Protein AF-A0A814LUP6-F1 (afdb_monomer_lite)

Structure (mmCIF, N/CA/C/O backbone):
data_AF-A0A814LUP6-F1
#
_entry.id   AF-A0A814LUP6-F1
#
loop_
_atom_site.group_PDB
_atom_site.id
_atom_site.type_symbol
_atom_site.label_atom_id
_atom_site.label_alt_id
_atom_site.label_comp_id
_atom_site.label_asym_id
_atom_site.label_entity_id
_atom_site.label_seq_id
_atom_site.pdbx_PDB_ins_code
_atom_site.Cartn_x
_atom_site.Cartn_y
_atom_site.Cartn_z
_atom_site.occupancy
_atom_site.B_iso_or_equiv
_atom_site.auth_seq_id
_atom_site.auth_comp_id
_atom_site.auth_asym_id
_atom_site.auth_atom_id
_atom_site.pdbx_PDB_model_num
ATOM 1 N N . MET A 1 1 ? 4.266 42.963 -24.978 1.00 55.50 1 MET A N 1
ATOM 2 C CA . MET A 1 1 ? 3.988 41.582 -25.437 1.00 55.50 1 MET A CA 1
ATOM 3 C C . MET A 1 1 ? 5.119 40.602 -25.063 1.00 55.50 1 MET A C 1
ATOM 5 O O . MET A 1 1 ? 5.554 39.832 -25.903 1.00 55.50 1 MET A O 1
ATOM 9 N N . HIS A 1 2 ? 5.585 40.581 -23.802 1.00 50.34 2 HIS A N 1
ATOM 10 C CA . HIS A 1 2 ? 6.652 39.658 -23.345 1.00 50.34 2 HIS A CA 1
ATOM 11 C C . HIS A 1 2 ? 6.205 38.683 -22.241 1.00 50.34 2 HIS A C 1
ATOM 13 O O . HIS A 1 2 ? 6.864 37.678 -22.000 1.00 50.34 2 HIS A O 1
ATOM 19 N N . LEU A 1 3 ? 5.046 38.925 -21.616 1.00 54.53 3 LEU A N 1
ATOM 20 C CA . LEU A 1 3 ? 4.505 38.071 -20.550 1.00 54.53 3 LEU A CA 1
ATOM 21 C C . LEU A 1 3 ? 3.984 36.720 -21.072 1.00 54.53 3 LEU A C 1
ATOM 23 O O . LEU A 1 3 ? 4.115 35.706 -20.395 1.00 54.53 3 LEU A O 1
ATOM 27 N N . PHE A 1 4 ? 3.469 36.680 -22.305 1.00 56.53 4 PHE A N 1
ATOM 28 C CA . PHE A 1 4 ? 2.939 35.452 -22.913 1.00 56.53 4 PHE A CA 1
ATOM 29 C C . PHE A 1 4 ? 4.041 34.417 -23.208 1.00 56.53 4 PHE A C 1
ATOM 31 O O . PHE A 1 4 ? 3.820 33.214 -23.097 1.00 56.53 4 PHE A O 1
ATOM 38 N N . SER A 1 5 ? 5.254 3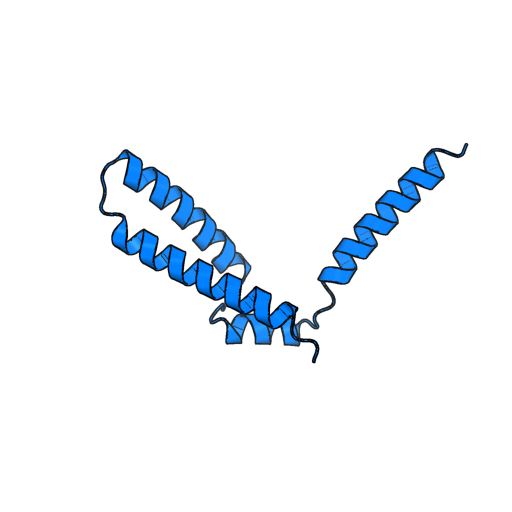4.887 -23.522 1.00 59.38 5 SER A N 1
ATOM 39 C CA . SER A 1 5 ? 6.399 34.025 -23.838 1.00 59.38 5 SER A CA 1
ATOM 40 C C . SER A 1 5 ? 6.969 33.328 -22.602 1.00 59.38 5 SER A C 1
ATOM 42 O O . SER A 1 5 ? 7.406 32.185 -22.700 1.00 59.38 5 SER A O 1
ATOM 44 N N . LEU A 1 6 ? 6.952 33.991 -21.441 1.00 60.66 6 LEU A N 1
ATOM 45 C CA . LEU A 1 6 ? 7.404 33.400 -20.177 1.00 60.66 6 LEU A CA 1
ATOM 46 C C . LEU A 1 6 ? 6.428 32.324 -19.689 1.00 60.66 6 LEU A C 1
ATOM 48 O O . LEU A 1 6 ? 6.860 31.260 -19.257 1.00 60.66 6 LEU A O 1
ATOM 52 N N . TYR A 1 7 ? 5.121 32.556 -19.831 1.00 68.38 7 TYR A N 1
ATOM 53 C CA . TYR A 1 7 ? 4.102 31.580 -19.440 1.00 68.38 7 TYR A CA 1
ATOM 54 C C . TYR A 1 7 ? 4.154 30.309 -20.303 1.00 68.38 7 TYR A C 1
ATOM 56 O O . TYR A 1 7 ? 4.100 29.195 -19.783 1.00 68.38 7 TYR A O 1
ATOM 64 N N . LEU A 1 8 ? 4.354 30.468 -21.617 1.00 66.06 8 LEU A N 1
ATOM 65 C CA . LEU A 1 8 ? 4.534 29.342 -22.534 1.00 66.06 8 LEU A CA 1
ATOM 66 C C . LEU A 1 8 ? 5.799 28.535 -22.202 1.00 66.06 8 LEU A C 1
ATOM 68 O O . LEU A 1 8 ? 5.775 27.307 -22.249 1.00 66.06 8 LEU A O 1
ATOM 72 N N . PHE A 1 9 ? 6.886 29.211 -21.819 1.00 68.25 9 PHE A N 1
ATOM 73 C CA . PHE A 1 9 ? 8.130 28.549 -21.430 1.00 68.25 9 PHE A CA 1
ATOM 74 C C . PHE A 1 9 ? 7.972 27.750 -20.131 1.00 68.25 9 PHE A C 1
ATOM 76 O O . PHE A 1 9 ? 8.428 26.614 -20.065 1.00 68.25 9 PHE A O 1
ATOM 83 N N . VAL A 1 10 ? 7.264 28.286 -19.129 1.00 69.56 10 VAL A N 1
ATOM 84 C CA . VAL A 1 10 ? 6.974 27.571 -17.871 1.00 69.56 10 VAL A CA 1
ATOM 85 C C . VAL A 1 10 ? 6.101 26.339 -18.118 1.00 69.56 10 VAL A C 1
ATOM 87 O O . VAL A 1 10 ? 6.401 25.269 -17.591 1.00 69.56 10 VAL A O 1
ATOM 90 N N . LEU A 1 11 ? 5.073 26.444 -18.967 1.00 63.28 11 LEU A N 1
ATOM 91 C CA . LEU A 1 11 ? 4.238 25.298 -19.341 1.00 63.28 11 LEU A CA 1
ATOM 92 C C . LEU A 1 11 ? 5.029 24.227 -20.100 1.00 63.28 11 LEU A C 1
ATOM 94 O O . LEU A 1 11 ? 4.883 23.043 -19.807 1.00 63.28 11 LEU A O 1
ATOM 98 N N . LEU A 1 12 ? 5.896 24.623 -21.036 1.00 61.06 12 LEU A N 1
ATOM 99 C CA . LEU A 1 12 ? 6.772 23.696 -21.759 1.00 61.06 12 LEU A CA 1
ATOM 100 C C . LEU A 1 12 ? 7.791 23.028 -20.832 1.00 61.06 12 LEU A C 1
ATOM 102 O O . LEU A 1 12 ? 8.071 21.842 -20.995 1.00 61.06 12 LEU A O 1
ATOM 106 N N . PHE A 1 13 ? 8.323 23.757 -19.851 1.00 60.25 13 PHE A N 1
ATOM 107 C CA . PHE A 1 13 ? 9.273 23.219 -18.881 1.00 60.25 13 PHE A CA 1
ATOM 108 C C . PHE A 1 13 ? 8.601 22.223 -17.927 1.00 60.25 13 PHE A C 1
ATOM 110 O O . PHE A 1 13 ? 9.137 21.140 -17.711 1.00 60.25 13 PHE A O 1
ATOM 117 N N . LEU A 1 14 ? 7.389 22.526 -17.444 1.00 57.22 14 LEU A N 1
ATOM 118 C CA . LEU A 1 14 ? 6.573 21.601 -16.648 1.00 57.22 14 LEU A CA 1
ATOM 119 C C . LEU A 1 14 ? 6.218 20.335 -17.439 1.00 57.22 14 LEU A C 1
ATOM 121 O O . LEU A 1 14 ? 6.405 19.230 -16.937 1.00 57.22 14 LEU A O 1
ATOM 125 N N . ASN A 1 15 ? 5.794 20.472 -18.701 1.00 54.41 15 ASN A N 1
ATOM 126 C CA . ASN A 1 15 ? 5.495 19.318 -19.557 1.00 54.41 15 ASN A CA 1
ATOM 127 C C . ASN A 1 15 ? 6.743 18.473 -19.858 1.00 54.41 15 ASN A C 1
ATOM 129 O O . ASN A 1 15 ? 6.662 17.249 -19.947 1.00 54.41 15 ASN A O 1
ATOM 133 N N . ASN A 1 16 ? 7.912 19.105 -19.996 1.00 53.31 16 ASN A N 1
ATOM 134 C CA . ASN A 1 16 ? 9.171 18.389 -20.184 1.00 53.31 16 ASN A CA 1
ATOM 135 C C . ASN A 1 16 ? 9.638 17.665 -18.920 1.00 53.31 16 ASN A C 1
ATOM 137 O O . ASN A 1 16 ? 10.172 16.567 -19.046 1.00 53.31 16 ASN A O 1
ATOM 141 N N . GLN A 1 17 ? 9.429 18.223 -17.724 1.00 52.94 17 GLN A N 1
ATOM 142 C CA . GLN A 1 17 ? 9.763 17.526 -16.478 1.00 52.94 17 GLN A CA 1
ATOM 143 C C . GLN A 1 17 ? 8.830 16.336 -16.219 1.00 52.94 17 GLN A C 1
ATOM 145 O O . GLN A 1 17 ? 9.317 15.246 -15.926 1.00 52.94 17 GLN A O 1
ATOM 150 N N . ILE A 1 18 ? 7.524 16.486 -16.473 1.00 51.78 18 ILE A N 1
ATOM 151 C CA . ILE A 1 18 ? 6.546 15.382 -16.397 1.00 51.78 18 ILE A CA 1
ATOM 152 C C . ILE A 1 18 ? 6.890 14.264 -17.401 1.00 51.78 18 ILE A C 1
ATOM 154 O O . ILE A 1 18 ? 6.800 13.077 -17.085 1.00 51.78 18 ILE A O 1
ATOM 158 N N . ASN A 1 19 ? 7.344 14.618 -18.608 1.00 49.56 19 ASN A N 1
ATOM 159 C CA . ASN A 1 19 ? 7.780 13.638 -19.608 1.00 49.56 19 ASN A CA 1
ATOM 160 C C . ASN A 1 19 ? 9.171 13.048 -19.338 1.00 49.56 19 ASN A C 1
ATOM 162 O O . ASN A 1 19 ? 9.473 11.975 -19.859 1.00 49.56 19 ASN A O 1
ATOM 166 N N . ALA A 1 20 ? 10.035 13.720 -18.574 1.00 49.50 20 ALA A N 1
ATOM 167 C CA . ALA A 1 20 ? 11.361 13.213 -18.223 1.00 49.50 20 ALA A CA 1
ATOM 168 C C . ALA A 1 20 ? 11.284 12.112 -17.154 1.00 49.50 20 ALA A C 1
ATOM 170 O O . ALA A 1 20 ? 11.991 11.113 -17.270 1.00 49.50 20 ALA A O 1
ATOM 171 N N . GLU A 1 21 ? 10.375 12.233 -16.182 1.00 51.28 21 GLU A N 1
ATOM 172 C CA . GLU A 1 21 ? 10.154 11.204 -15.153 1.00 51.28 21 GLU A CA 1
ATOM 173 C C . GLU A 1 21 ? 9.480 9.927 -15.696 1.00 51.28 21 GLU A C 1
ATOM 175 O O . GLU A 1 21 ? 9.604 8.857 -15.100 1.00 51.28 21 GLU A O 1
ATOM 180 N N . ASN A 1 22 ? 8.828 10.005 -16.862 1.00 51.56 22 ASN A N 1
ATOM 181 C CA . ASN A 1 22 ? 8.113 8.890 -17.495 1.00 51.56 22 ASN A CA 1
ATOM 182 C C . ASN A 1 22 ? 8.925 8.099 -18.541 1.00 51.56 22 ASN A C 1
ATOM 184 O O . ASN A 1 22 ? 8.379 7.196 -19.172 1.00 51.56 22 ASN A O 1
ATOM 188 N N . ARG A 1 23 ? 10.226 8.365 -18.732 1.00 52.81 23 ARG A N 1
ATOM 189 C CA . ARG A 1 23 ? 11.049 7.695 -19.770 1.00 52.81 23 ARG A CA 1
ATOM 190 C C . ARG A 1 23 ? 11.584 6.312 -19.386 1.00 52.81 23 ARG A C 1
ATOM 192 O O . ARG A 1 23 ? 12.598 5.874 -19.923 1.00 52.81 23 ARG A O 1
ATOM 199 N N . LEU A 1 24 ? 10.931 5.605 -18.473 1.00 60.41 24 LEU A N 1
ATOM 200 C CA . LEU A 1 24 ? 11.184 4.173 -18.337 1.00 60.41 24 LEU A CA 1
ATOM 201 C C . LEU A 1 24 ? 10.400 3.462 -19.435 1.00 60.41 24 LEU A C 1
ATOM 203 O O . LEU A 1 24 ? 9.207 3.715 -19.593 1.00 60.41 24 LEU A O 1
ATOM 207 N N . SER A 1 25 ? 11.058 2.590 -20.204 1.00 73.62 25 SER A N 1
ATOM 208 C CA . SER A 1 25 ? 10.350 1.808 -21.219 1.00 73.62 25 SER A CA 1
ATOM 209 C C . SER A 1 25 ? 9.186 1.049 -20.557 1.00 73.62 25 SER A C 1
ATOM 211 O O . SER A 1 25 ? 9.337 0.595 -19.418 1.00 73.62 25 SER A O 1
ATOM 213 N N . PRO A 1 26 ? 8.032 0.878 -21.226 1.00 76.25 26 PRO A N 1
ATOM 214 C CA . PRO A 1 26 ? 6.898 0.148 -20.651 1.00 76.25 26 PRO A CA 1
ATOM 215 C C . PRO A 1 26 ? 7.291 -1.240 -20.115 1.00 76.25 26 PRO A C 1
ATOM 217 O O . PRO A 1 26 ? 6.829 -1.662 -19.057 1.00 76.25 26 PRO A O 1
ATOM 220 N N . ASN A 1 27 ? 8.243 -1.898 -20.784 1.00 77.31 27 ASN A N 1
ATOM 221 C CA . ASN A 1 27 ? 8.821 -3.173 -20.357 1.00 77.31 27 ASN A CA 1
ATOM 222 C C . ASN A 1 27 ? 9.603 -3.061 -19.041 1.00 77.31 27 ASN A C 1
ATOM 224 O O . ASN A 1 27 ? 9.493 -3.933 -18.183 1.00 77.31 27 ASN A O 1
ATOM 228 N N . TYR A 1 28 ? 10.381 -1.990 -18.858 1.00 79.00 28 TYR A N 1
ATOM 229 C CA . TYR A 1 28 ? 11.084 -1.738 -17.603 1.00 79.00 28 TYR A CA 1
ATOM 230 C C . TYR A 1 28 ? 10.101 -1.436 -16.470 1.00 79.00 28 TYR A C 1
ATOM 232 O O . TYR A 1 28 ? 10.271 -1.946 -15.367 1.00 79.00 28 TYR A O 1
ATOM 240 N N . GLN A 1 29 ? 9.055 -0.647 -16.732 1.00 78.12 29 GLN A N 1
ATOM 241 C CA . GLN A 1 29 ? 8.018 -0.371 -15.734 1.00 78.12 29 GLN A CA 1
ATOM 242 C C . GLN A 1 29 ? 7.333 -1.667 -15.290 1.00 78.12 29 GLN A C 1
ATOM 244 O O . GLN A 1 29 ? 7.219 -1.924 -14.094 1.00 78.12 29 GLN A O 1
ATOM 249 N N . GLN A 1 30 ? 6.955 -2.526 -16.239 1.00 84.50 30 GLN A N 1
ATOM 250 C CA . GLN A 1 30 ? 6.347 -3.821 -15.942 1.00 84.50 30 GLN A CA 1
ATOM 251 C C . GLN A 1 30 ? 7.298 -4.745 -15.165 1.00 84.50 30 GLN A C 1
ATOM 253 O O . GLN A 1 30 ? 6.880 -5.403 -14.211 1.00 84.50 30 GLN A O 1
ATOM 258 N N . LEU A 1 31 ? 8.586 -4.759 -15.521 1.00 85.50 31 LEU A N 1
ATOM 259 C CA . LEU A 1 31 ? 9.607 -5.511 -14.793 1.00 85.50 31 LEU A CA 1
ATOM 260 C C . LEU A 1 31 ? 9.785 -4.985 -13.363 1.00 85.50 31 LEU A C 1
ATOM 262 O O . LEU A 1 31 ? 9.856 -5.783 -12.432 1.00 85.50 31 LEU A O 1
ATOM 266 N N . ALA A 1 32 ? 9.834 -3.666 -13.177 1.00 86.88 32 ALA A N 1
ATOM 267 C CA . ALA A 1 32 ? 9.988 -3.045 -11.867 1.00 86.88 32 ALA A CA 1
ATOM 268 C C . ALA A 1 32 ? 8.788 -3.332 -10.957 1.00 86.88 32 ALA A C 1
ATOM 270 O O . ALA A 1 32 ? 8.970 -3.720 -9.804 1.00 86.88 32 ALA A O 1
ATOM 271 N N . LEU A 1 33 ? 7.568 -3.231 -11.494 1.00 89.94 33 LEU A N 1
ATOM 272 C CA . LEU A 1 33 ? 6.345 -3.606 -10.786 1.00 89.94 33 LEU A CA 1
ATOM 273 C C . LEU A 1 33 ? 6.380 -5.084 -10.374 1.00 89.94 33 LEU A C 1
ATOM 275 O O . LEU A 1 33 ? 6.210 -5.393 -9.196 1.00 89.94 33 LEU A O 1
ATOM 279 N N . SER A 1 34 ? 6.713 -5.987 -11.301 1.00 90.81 34 SER A N 1
ATOM 280 C CA . SER A 1 34 ? 6.836 -7.422 -11.016 1.00 90.81 34 SER A CA 1
ATOM 281 C C . SER A 1 34 ? 7.902 -7.725 -9.953 1.00 90.81 34 SER A C 1
ATOM 283 O O . SER A 1 34 ? 7.647 -8.498 -9.029 1.00 90.81 34 SER A O 1
ATOM 285 N N . LYS A 1 35 ? 9.071 -7.073 -10.015 1.00 92.00 35 LYS A N 1
ATOM 286 C CA . LYS A 1 35 ? 10.149 -7.216 -9.019 1.00 92.00 35 LYS A CA 1
ATOM 287 C C . LYS A 1 35 ? 9.745 -6.739 -7.627 1.00 92.00 35 LYS A C 1
ATOM 289 O O . LYS A 1 35 ? 10.226 -7.295 -6.645 1.00 92.00 35 LYS A O 1
ATOM 294 N N . CYS A 1 36 ? 8.854 -5.756 -7.546 1.00 93.19 36 CYS A N 1
ATOM 295 C CA . CYS A 1 36 ? 8.295 -5.269 -6.289 1.00 93.19 36 CYS A CA 1
ATOM 296 C C . CYS A 1 36 ? 6.983 -5.974 -5.899 1.00 93.19 36 CYS A C 1
ATOM 298 O O . CYS A 1 36 ? 6.290 -5.513 -4.993 1.00 93.19 36 CYS A O 1
ATOM 300 N N . PHE A 1 37 ? 6.638 -7.098 -6.543 1.00 93.75 37 PHE A N 1
ATOM 301 C CA . PHE A 1 37 ? 5.410 -7.866 -6.293 1.00 93.75 37 PHE A CA 1
ATOM 302 C C . PHE A 1 37 ? 4.121 -7.043 -6.470 1.00 93.75 37 PHE A C 1
ATOM 304 O O . PHE A 1 37 ? 3.138 -7.237 -5.755 1.00 93.75 37 PHE A O 1
ATOM 311 N N . ILE A 1 38 ? 4.127 -6.109 -7.421 1.00 93.06 38 ILE A N 1
ATOM 312 C CA . ILE A 1 38 ? 2.975 -5.294 -7.805 1.00 93.06 38 ILE A CA 1
ATOM 313 C C . ILE A 1 38 ? 2.469 -5.799 -9.156 1.00 93.06 38 ILE A C 1
ATOM 315 O O . ILE A 1 38 ? 3.148 -5.680 -10.173 1.00 93.06 38 ILE A O 1
ATOM 319 N N . ASN A 1 39 ? 1.258 -6.353 -9.172 1.00 88.94 39 ASN A N 1
ATOM 320 C CA . ASN A 1 39 ? 0.661 -6.905 -10.393 1.00 88.94 39 ASN A CA 1
ATOM 321 C C . ASN A 1 39 ? -0.043 -5.830 -11.233 1.00 88.94 39 ASN A C 1
ATOM 323 O O . ASN A 1 39 ? 0.071 -5.815 -12.454 1.00 88.94 39 ASN A O 1
ATOM 327 N N . ASN A 1 40 ? -0.775 -4.930 -10.571 1.00 91.88 40 ASN A N 1
ATOM 328 C CA . ASN A 1 40 ? -1.475 -3.810 -11.190 1.00 91.88 40 ASN A CA 1
ATOM 329 C C . ASN A 1 40 ? -1.237 -2.559 -10.340 1.00 91.88 40 ASN A C 1
ATOM 331 O O . ASN A 1 40 ? -1.625 -2.520 -9.174 1.00 91.88 40 ASN A O 1
ATOM 335 N N . TYR A 1 41 ? -0.590 -1.554 -10.927 1.00 89.50 41 TYR A N 1
ATOM 336 C CA . TYR A 1 41 ? -0.210 -0.335 -10.218 1.00 89.50 41 TYR A CA 1
ATOM 337 C C . TYR A 1 41 ? -1.418 0.508 -9.781 1.00 89.50 41 TYR A C 1
ATOM 339 O O . TYR A 1 41 ? -1.420 1.028 -8.669 1.00 89.50 41 TYR A O 1
ATOM 347 N N . SER A 1 42 ? -2.461 0.601 -10.610 1.00 91.88 42 SER A N 1
ATOM 348 C CA . SER A 1 42 ? -3.681 1.352 -10.288 1.00 91.88 42 SER A CA 1
ATOM 349 C C . SER A 1 42 ? -4.424 0.720 -9.115 1.00 91.88 42 SER A C 1
ATOM 351 O O . SER A 1 42 ? -4.698 1.393 -8.128 1.00 91.88 42 SER A O 1
ATOM 353 N N . THR A 1 43 ? -4.650 -0.596 -9.164 1.00 93.94 43 THR A N 1
ATOM 354 C CA . THR A 1 43 ? -5.290 -1.324 -8.057 1.00 93.94 43 THR A CA 1
ATOM 355 C C . THR A 1 43 ? -4.456 -1.249 -6.778 1.00 93.94 43 THR A C 1
ATOM 357 O O . THR A 1 43 ? -5.001 -1.075 -5.693 1.00 93.94 43 THR A O 1
ATOM 360 N N . TRP A 1 44 ? -3.128 -1.343 -6.894 1.00 94.31 44 TRP A N 1
ATOM 361 C CA . TRP A 1 44 ? -2.214 -1.194 -5.762 1.00 94.31 44 TRP A CA 1
ATOM 362 C C . TRP A 1 44 ? -2.319 0.196 -5.110 1.00 94.31 44 TRP A C 1
ATOM 364 O O . TRP A 1 44 ? -2.384 0.289 -3.885 1.00 94.31 44 TRP A O 1
ATOM 374 N N . LEU A 1 45 ? -2.395 1.272 -5.904 1.00 92.94 45 LEU A N 1
ATOM 375 C CA . LEU A 1 45 ? -2.591 2.635 -5.396 1.00 92.94 45 LEU A CA 1
ATOM 376 C C . LEU A 1 45 ? -3.924 2.783 -4.652 1.00 92.94 45 LEU A C 1
ATOM 378 O O . LEU A 1 45 ? -3.937 3.252 -3.513 1.00 92.94 45 LEU A O 1
ATOM 382 N N . GLU A 1 46 ? -5.021 2.341 -5.268 1.00 94.69 46 GLU A N 1
ATOM 383 C CA . GLU A 1 46 ? -6.372 2.423 -4.696 1.00 94.69 46 GLU A CA 1
ATOM 384 C C . GLU A 1 46 ? -6.480 1.661 -3.366 1.00 94.69 46 GLU A C 1
ATOM 386 O O . GLU A 1 46 ? -7.059 2.152 -2.391 1.00 94.69 46 GLU A O 1
ATOM 391 N N . GLN A 1 47 ? -5.887 0.465 -3.295 1.00 94.06 47 GLN A N 1
ATOM 392 C CA . GLN A 1 47 ? -5.881 -0.351 -2.080 1.00 94.06 47 GLN A CA 1
ATOM 393 C C . GLN A 1 47 ? -5.058 0.295 -0.963 1.00 94.06 47 GLN A C 1
ATOM 395 O O . GLN A 1 47 ? -5.502 0.318 0.186 1.00 94.06 47 GLN A O 1
ATOM 400 N N . ARG A 1 48 ? -3.894 0.869 -1.291 1.00 94.25 48 ARG A N 1
ATOM 401 C CA . ARG A 1 48 ? -3.057 1.597 -0.329 1.00 94.25 48 ARG A CA 1
ATOM 402 C C . ARG A 1 48 ? -3.800 2.783 0.286 1.00 94.25 48 ARG A C 1
ATOM 404 O O . ARG A 1 48 ? -3.736 2.984 1.496 1.00 94.25 48 ARG A O 1
ATOM 411 N N . GLU A 1 49 ? -4.493 3.574 -0.531 1.00 93.19 49 GLU A N 1
ATOM 412 C CA . GLU A 1 49 ? -5.285 4.715 -0.052 1.00 93.19 49 GLU A CA 1
ATOM 413 C C . GLU A 1 49 ? -6.460 4.257 0.812 1.00 93.19 49 GLU A C 1
ATOM 415 O O . GLU A 1 49 ? -6.641 4.757 1.923 1.00 93.19 49 GLU A O 1
ATOM 420 N N . SER A 1 50 ? -7.188 3.234 0.361 1.00 94.88 50 SER A N 1
ATOM 421 C CA .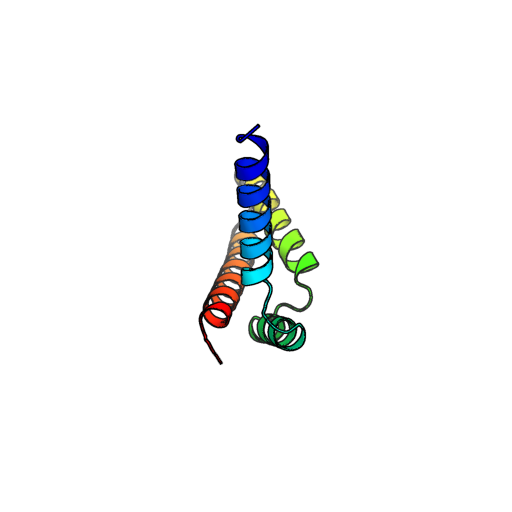 SER A 1 50 ? -8.299 2.640 1.112 1.00 94.88 50 SER A CA 1
ATOM 422 C C . SER A 1 50 ? -7.861 2.157 2.497 1.00 94.88 50 SER A C 1
ATOM 424 O O . SER A 1 50 ? -8.536 2.432 3.487 1.00 94.88 50 SER A O 1
ATOM 426 N N . LEU A 1 51 ? -6.710 1.484 2.598 1.00 94.25 51 LEU A N 1
ATOM 427 C CA . LEU A 1 51 ? -6.173 1.005 3.875 1.00 94.25 51 LEU A CA 1
ATOM 428 C C . LEU A 1 51 ? -5.857 2.138 4.852 1.00 94.25 51 LEU A C 1
ATOM 430 O O . LEU A 1 51 ? -6.101 1.981 6.045 1.00 94.25 51 LEU A O 1
ATOM 434 N N . ASN A 1 52 ? -5.369 3.281 4.368 1.00 91.19 52 ASN A N 1
ATOM 435 C CA . ASN A 1 52 ? -5.134 4.445 5.224 1.00 91.19 52 ASN A CA 1
ATOM 436 C C . ASN A 1 52 ? -6.447 5.005 5.788 1.00 91.19 52 ASN A C 1
ATOM 438 O O . ASN A 1 52 ? -6.508 5.330 6.974 1.00 91.19 52 ASN A O 1
ATOM 442 N N . TYR A 1 53 ? -7.513 5.064 4.981 1.00 94.06 53 TYR A N 1
ATOM 443 C CA . TYR A 1 53 ? -8.840 5.448 5.472 1.00 94.06 53 TYR A CA 1
ATOM 444 C C . TYR A 1 53 ? -9.389 4.440 6.487 1.00 94.06 53 TYR A C 1
ATOM 446 O O . TYR A 1 53 ? -9.891 4.834 7.541 1.00 94.06 53 TYR A O 1
ATOM 454 N N . PHE A 1 54 ? -9.245 3.140 6.214 1.00 94.50 54 PHE A N 1
ATOM 455 C CA . PHE A 1 54 ? -9.648 2.092 7.151 1.00 94.50 54 PHE A CA 1
ATOM 456 C C . PHE A 1 54 ? -8.865 2.146 8.460 1.00 94.50 54 PHE A C 1
ATOM 458 O O . PHE A 1 54 ? -9.463 1.932 9.510 1.00 94.50 54 PHE A O 1
ATOM 465 N N . LEU A 1 55 ? -7.567 2.458 8.426 1.00 93.88 55 LEU A N 1
ATOM 466 C CA . LEU A 1 55 ? -6.758 2.622 9.631 1.00 93.88 55 LEU A CA 1
ATOM 467 C C . LEU A 1 55 ? -7.284 3.775 10.491 1.00 93.88 55 LEU A C 1
ATOM 469 O O . LEU A 1 55 ? -7.508 3.587 11.683 1.00 93.88 55 LEU A O 1
ATOM 473 N N . GLN A 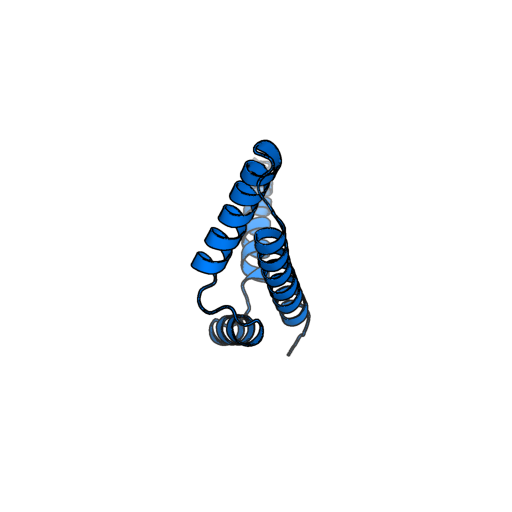1 56 ? -7.525 4.942 9.885 1.00 93.56 56 GLN A N 1
ATOM 474 C CA . GLN A 1 56 ? -8.068 6.106 10.594 1.00 93.56 56 GLN A CA 1
ATOM 475 C C . GLN A 1 56 ? -9.425 5.787 11.224 1.00 93.56 56 GLN A C 1
ATOM 477 O O . GLN A 1 56 ? -9.658 6.094 12.390 1.00 93.56 56 GLN A O 1
ATOM 482 N N . PHE A 1 57 ? -10.305 5.118 10.478 1.00 95.62 57 PHE A N 1
ATOM 483 C CA . PHE A 1 57 ? -11.587 4.663 11.002 1.00 95.62 57 PHE A CA 1
ATOM 484 C C . PHE A 1 57 ? -11.390 3.679 12.164 1.00 95.62 57 PHE A C 1
ATOM 486 O O . PHE A 1 57 ? -11.899 3.906 13.255 1.00 95.62 57 PHE A O 1
ATOM 493 N N . ALA A 1 58 ? -10.600 2.620 11.984 1.00 94.12 58 ALA A N 1
ATOM 494 C CA . ALA A 1 58 ? -10.358 1.612 13.013 1.00 94.12 58 ALA A CA 1
ATOM 495 C C . ALA A 1 58 ? -9.807 2.217 14.317 1.00 94.12 58 ALA A C 1
ATOM 497 O O . ALA A 1 58 ? -10.272 1.852 15.395 1.00 94.12 58 ALA A O 1
ATOM 498 N N . GLN A 1 59 ? -8.904 3.199 14.221 1.00 93.31 59 GLN A N 1
ATOM 499 C CA . GLN A 1 59 ? -8.374 3.935 15.373 1.00 93.31 59 GLN A CA 1
ATOM 500 C C . GLN A 1 59 ? -9.457 4.725 16.117 1.00 93.31 59 GLN A C 1
ATOM 502 O O . GLN A 1 59 ? -9.487 4.702 17.346 1.00 93.31 59 GLN A O 1
ATOM 507 N N . LEU A 1 60 ? -10.375 5.382 15.398 1.00 95.44 60 LEU A N 1
ATOM 508 C CA . LEU A 1 60 ? -11.483 6.134 16.004 1.00 95.44 60 LEU A CA 1
ATOM 509 C C . LEU A 1 60 ? -12.462 5.234 16.767 1.00 95.44 60 LEU A C 1
ATOM 511 O O . LEU A 1 60 ? -13.030 5.658 17.771 1.00 95.44 60 LEU A O 1
ATOM 515 N N . PHE A 1 61 ? -12.651 3.998 16.304 1.00 94.88 61 PHE A N 1
ATOM 516 C CA . PHE A 1 61 ? -13.581 3.038 16.903 1.00 94.88 61 PHE A CA 1
ATOM 517 C C . PHE A 1 61 ? -12.909 2.034 17.852 1.00 94.88 61 PHE A C 1
ATOM 519 O O . PHE A 1 61 ? -13.583 1.138 18.356 1.00 94.88 61 PHE A O 1
ATOM 526 N N . GLY A 1 62 ? -11.601 2.165 18.111 1.00 92.19 62 GLY A N 1
ATOM 527 C CA . GLY A 1 62 ? -10.859 1.248 18.984 1.00 92.19 62 GLY A CA 1
ATOM 528 C C . GLY A 1 62 ? -10.811 -0.196 18.466 1.00 92.19 62 GLY A C 1
ATOM 529 O O . GLY A 1 62 ? -10.744 -1.136 19.257 1.00 92.19 62 GLY A O 1
ATOM 530 N N . ILE A 1 63 ? -10.886 -0.380 17.147 1.00 94.38 63 ILE A N 1
ATOM 531 C CA . ILE A 1 63 ? -10.777 -1.682 16.479 1.00 94.38 63 ILE A CA 1
ATOM 532 C C . ILE A 1 63 ? -9.293 -2.065 16.399 1.00 94.38 63 ILE A C 1
ATOM 534 O O . ILE A 1 63 ? -8.450 -1.201 16.178 1.00 94.38 63 ILE A O 1
ATOM 538 N N . ASP A 1 64 ? -8.962 -3.352 16.545 1.00 93.75 64 ASP A N 1
ATOM 539 C CA . ASP A 1 64 ? -7.587 -3.844 16.374 1.00 93.75 64 ASP A CA 1
ATOM 540 C C . ASP A 1 64 ? -7.034 -3.493 14.979 1.00 93.75 64 ASP A C 1
ATOM 542 O O . ASP A 1 64 ? -7.523 -3.967 13.948 1.00 93.75 64 ASP A O 1
ATOM 546 N N . THR A 1 65 ? -5.995 -2.659 14.956 1.00 95.19 65 THR A N 1
ATOM 547 C CA . THR A 1 65 ? -5.354 -2.139 13.744 1.00 95.19 65 THR A CA 1
ATOM 548 C C . THR A 1 65 ? -4.164 -2.965 13.283 1.00 95.19 65 THR A C 1
ATOM 550 O O . THR A 1 65 ? -3.677 -2.741 12.174 1.00 95.19 65 THR A O 1
ATOM 553 N N . LYS A 1 66 ? -3.703 -3.953 14.063 1.00 95.12 66 LYS A N 1
ATOM 554 C CA . LYS A 1 66 ? -2.425 -4.641 13.821 1.00 95.12 66 LYS A CA 1
ATOM 555 C C . LYS A 1 66 ? -2.327 -5.239 12.418 1.00 95.12 66 LYS A C 1
ATOM 557 O O . LYS A 1 66 ? -1.288 -5.157 11.766 1.00 95.12 66 LYS A O 1
ATOM 562 N N . ARG A 1 67 ? -3.418 -5.835 11.928 1.00 93.06 67 ARG A N 1
ATOM 563 C CA . ARG A 1 67 ? -3.467 -6.412 10.575 1.00 93.06 67 ARG A CA 1
ATOM 564 C C . ARG A 1 67 ? -3.408 -5.338 9.484 1.00 93.06 67 ARG A C 1
ATOM 566 O O . ARG A 1 67 ? -2.757 -5.552 8.467 1.00 93.06 67 ARG A O 1
ATOM 573 N N . ILE A 1 68 ? -4.071 -4.202 9.694 1.00 93.62 68 ILE A N 1
ATOM 574 C CA . ILE A 1 68 ? -4.080 -3.074 8.752 1.00 93.62 68 ILE A CA 1
ATOM 575 C C . ILE A 1 68 ? -2.685 -2.440 8.693 1.00 93.62 68 ILE A C 1
ATOM 577 O O . ILE A 1 68 ? -2.174 -2.177 7.610 1.00 93.62 68 ILE A O 1
ATOM 581 N N . GLU A 1 69 ? -2.031 -2.273 9.841 1.00 94.12 69 GLU A N 1
ATOM 582 C CA . GLU A 1 69 ? -0.666 -1.745 9.940 1.00 94.12 69 GLU A CA 1
ATOM 583 C C . GLU A 1 69 ? 0.357 -2.645 9.235 1.00 94.12 69 GLU A C 1
ATOM 585 O O . GLU A 1 69 ? 1.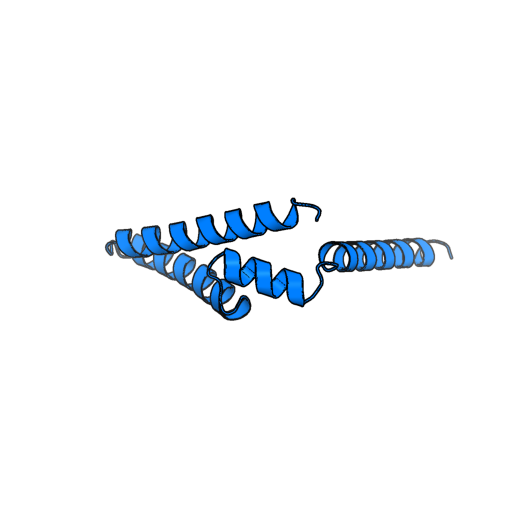199 -2.155 8.486 1.00 94.12 69 GLU A O 1
ATOM 590 N N . GLN A 1 70 ? 0.252 -3.969 9.400 1.00 95.25 70 GLN A N 1
ATOM 591 C CA . GLN A 1 70 ? 1.084 -4.930 8.665 1.00 95.25 70 GLN A CA 1
ATOM 592 C C . GLN A 1 70 ? 0.868 -4.849 7.149 1.00 95.25 70 GLN A C 1
ATOM 594 O O . GLN A 1 70 ? 1.813 -4.973 6.367 1.00 95.25 70 GLN A O 1
ATOM 599 N N . GLU A 1 71 ? -0.379 -4.653 6.721 1.00 94.88 71 GLU A N 1
ATOM 600 C CA . GLU A 1 71 ? -0.716 -4.475 5.314 1.00 94.88 71 GLU A CA 1
ATOM 601 C C . GLU A 1 71 ? -0.076 -3.191 4.767 1.00 94.88 71 GLU A C 1
ATOM 603 O O . GLU A 1 71 ? 0.636 -3.250 3.766 1.00 94.88 71 GLU A O 1
ATOM 608 N N . ILE A 1 72 ? -0.233 -2.064 5.467 1.00 94.69 72 ILE A N 1
ATOM 609 C CA . ILE A 1 72 ? 0.369 -0.769 5.114 1.00 94.69 72 ILE A CA 1
ATOM 610 C C . ILE A 1 72 ? 1.898 -0.856 5.050 1.00 94.69 72 ILE A C 1
ATOM 612 O O . ILE A 1 72 ? 2.498 -0.328 4.112 1.00 94.69 72 ILE A O 1
ATOM 616 N N . GLU A 1 73 ? 2.540 -1.560 5.985 1.00 95.31 73 GLU A N 1
ATOM 617 C CA . GLU A 1 73 ? 3.995 -1.739 5.968 1.00 95.31 73 GLU A CA 1
ATOM 618 C C . GLU A 1 73 ? 4.464 -2.497 4.718 1.00 95.31 73 GLU A C 1
ATOM 620 O O . GLU A 1 73 ? 5.463 -2.123 4.101 1.00 95.31 73 GLU A O 1
ATOM 625 N N . ARG A 1 74 ? 3.709 -3.501 4.254 1.00 95.44 74 ARG A N 1
ATOM 626 C CA . ARG A 1 74 ? 3.994 -4.147 2.963 1.00 95.44 74 ARG A CA 1
ATOM 627 C C . ARG A 1 74 ? 3.908 -3.147 1.807 1.00 95.44 74 ARG A C 1
ATOM 629 O O . ARG A 1 74 ? 4.824 -3.121 0.988 1.00 95.44 74 ARG A O 1
ATOM 636 N N . TYR A 1 75 ? 2.874 -2.303 1.745 1.00 95.25 75 TYR A N 1
ATOM 637 C CA . TYR A 1 75 ? 2.785 -1.255 0.714 1.00 95.25 75 TYR A CA 1
ATOM 638 C C . TYR A 1 75 ? 3.971 -0.280 0.783 1.00 95.25 75 TYR A C 1
ATOM 640 O O . TYR A 1 75 ? 4.502 0.116 -0.257 1.00 95.25 75 TYR A O 1
ATOM 648 N N . ARG A 1 76 ? 4.433 0.070 1.992 1.00 95.06 76 ARG A N 1
ATOM 649 C CA . ARG A 1 76 ? 5.613 0.923 2.201 1.00 95.06 76 ARG A CA 1
ATOM 650 C C . ARG A 1 76 ? 6.886 0.285 1.637 1.00 95.06 76 ARG A C 1
ATOM 652 O O . ARG A 1 76 ? 7.636 0.953 0.928 1.00 95.06 76 ARG A O 1
ATOM 659 N N . LEU A 1 77 ? 7.115 -1.001 1.906 1.00 95.75 77 LEU A N 1
ATOM 660 C CA . LEU A 1 77 ? 8.269 -1.745 1.384 1.00 95.75 77 LEU A CA 1
ATOM 661 C C . LEU A 1 77 ? 8.243 -1.859 -0.147 1.00 95.75 77 LEU A C 1
ATOM 663 O O . LEU A 1 77 ? 9.284 -1.747 -0.796 1.00 95.75 77 LEU A O 1
ATOM 667 N N . GLN A 1 78 ? 7.061 -2.039 -0.739 1.00 94.62 78 GLN A N 1
ATOM 668 C CA . GLN A 1 78 ? 6.894 -2.065 -2.194 1.00 94.62 78 GLN A CA 1
ATOM 669 C C . GLN A 1 78 ? 7.198 -0.703 -2.836 1.00 94.62 78 GLN A C 1
ATOM 671 O O . GLN A 1 78 ? 7.886 -0.647 -3.855 1.00 94.62 78 GLN A O 1
ATOM 676 N N . ASP A 1 79 ? 6.756 0.396 -2.221 1.00 92.69 79 ASP A N 1
ATOM 677 C CA . ASP A 1 79 ? 7.083 1.756 -2.668 1.00 92.69 79 ASP A CA 1
ATOM 678 C C . ASP A 1 79 ? 8.594 2.041 -2.573 1.00 92.69 79 ASP A C 1
ATOM 680 O O . ASP A 1 79 ? 9.196 2.599 -3.493 1.00 92.69 79 ASP A O 1
ATOM 684 N N . GLU A 1 80 ? 9.242 1.591 -1.496 1.00 92.88 80 GLU A N 1
ATOM 685 C CA . GLU A 1 80 ? 10.696 1.688 -1.333 1.00 92.88 80 GLU A CA 1
ATOM 686 C C . GLU A 1 80 ? 11.451 0.883 -2.406 1.00 92.88 80 GLU A C 1
ATOM 688 O O . GLU A 1 80 ? 12.438 1.365 -2.970 1.00 92.88 80 GLU A O 1
ATOM 693 N N . CYS A 1 81 ? 10.963 -0.316 -2.739 1.00 92.56 81 CYS A N 1
ATOM 694 C CA . CYS A 1 81 ? 11.483 -1.127 -3.838 1.00 92.56 81 CYS A CA 1
ATOM 695 C C . CYS A 1 81 ? 11.391 -0.384 -5.182 1.00 92.56 81 CYS A C 1
ATOM 697 O O . CYS A 1 81 ? 12.394 -0.271 -5.892 1.00 92.56 81 CYS A O 1
ATOM 699 N N . LEU A 1 82 ? 10.228 0.198 -5.503 1.00 89.88 82 LEU A N 1
ATOM 700 C CA . LEU A 1 82 ? 10.043 0.965 -6.739 1.00 89.88 82 LEU A CA 1
ATOM 701 C C . LEU A 1 82 ? 10.982 2.172 -6.808 1.00 89.88 82 LEU A C 1
ATOM 703 O O . LEU A 1 82 ? 11.573 2.438 -7.856 1.00 89.88 82 LEU A O 1
ATOM 707 N N . LYS A 1 83 ? 11.151 2.889 -5.692 1.00 88.00 83 LYS A N 1
ATOM 708 C CA . LYS A 1 83 ? 12.079 4.023 -5.599 1.00 88.00 83 LYS A CA 1
ATOM 709 C C . LYS A 1 83 ? 13.515 3.596 -5.878 1.00 88.00 83 LYS A C 1
ATOM 711 O O . LYS A 1 83 ? 14.184 4.267 -6.659 1.00 88.00 83 LYS A O 1
ATOM 716 N N . LYS A 1 84 ? 13.982 2.482 -5.306 1.00 87.25 84 LYS A N 1
ATOM 717 C CA . LYS A 1 84 ? 15.343 1.970 -5.551 1.00 87.25 84 LYS A CA 1
ATOM 718 C C . LYS A 1 84 ? 15.557 1.599 -7.014 1.00 87.25 84 LYS A C 1
ATOM 720 O O . LYS A 1 84 ? 16.583 1.960 -7.577 1.00 87.25 84 LYS A O 1
ATOM 725 N N . LEU A 1 85 ? 14.579 0.953 -7.649 1.00 81.56 85 LEU A N 1
ATOM 726 C CA . LEU A 1 85 ? 14.678 0.598 -9.065 1.00 81.56 85 LEU A CA 1
ATOM 727 C C . LEU A 1 85 ? 14.751 1.844 -9.956 1.00 81.56 85 LEU A C 1
ATOM 729 O O . LEU A 1 85 ? 15.648 1.926 -10.782 1.00 81.56 85 LEU A O 1
ATOM 733 N N . LYS A 1 86 ? 13.929 2.874 -9.711 1.00 71.44 86 LYS A N 1
ATOM 734 C CA . LYS A 1 86 ? 14.000 4.146 -10.461 1.00 71.44 86 LYS A CA 1
ATOM 735 C C . LYS A 1 86 ? 15.379 4.827 -10.419 1.00 71.44 86 LYS A C 1
ATOM 737 O O . LYS A 1 86 ? 15.714 5.541 -11.358 1.00 71.44 86 LYS A O 1
ATOM 742 N N . HIS A 1 87 ? 16.155 4.625 -9.351 1.00 64.25 87 HIS A N 1
ATOM 743 C CA . HIS A 1 87 ? 17.489 5.217 -9.173 1.00 64.25 87 HIS A CA 1
ATOM 744 C C . HIS A 1 87 ? 18.634 4.311 -9.642 1.00 64.25 87 HIS A C 1
ATOM 746 O O . HI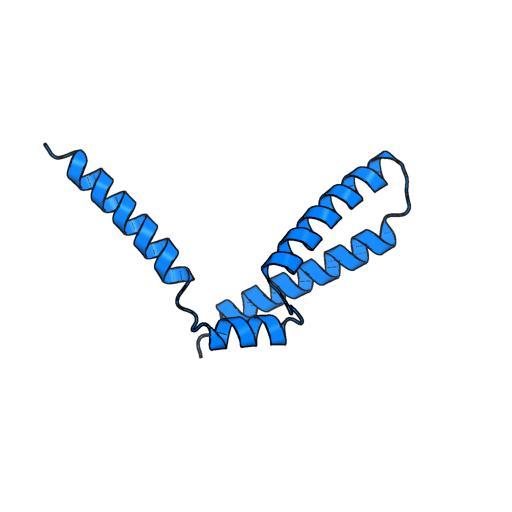S A 1 87 ? 19.791 4.721 -9.562 1.00 64.25 87 HIS A O 1
ATOM 752 N N . HIS A 1 88 ? 18.342 3.105 -10.132 1.00 49.31 88 HIS A N 1
ATOM 753 C CA . HIS A 1 88 ? 19.328 2.281 -10.817 1.00 49.31 88 HIS A CA 1
ATOM 754 C C . HIS A 1 88 ? 19.315 2.625 -12.313 1.00 49.31 88 HIS A C 1
ATOM 756 O O . HIS A 1 88 ? 18.416 2.159 -13.023 1.00 49.31 88 HIS A O 1
ATOM 762 N N . PRO A 1 89 ? 20.283 3.421 -12.817 1.00 44.00 89 PRO A N 1
ATOM 763 C CA . PRO A 1 89 ? 20.535 3.454 -14.249 1.00 44.00 89 PRO A CA 1
ATOM 764 C C . PRO A 1 89 ? 20.923 2.035 -14.675 1.00 44.00 89 PRO A C 1
ATOM 766 O O . PRO A 1 89 ? 21.742 1.392 -14.013 1.00 44.00 89 PRO A O 1
ATOM 769 N N . MET A 1 90 ? 20.275 1.530 -15.724 1.00 44.81 90 MET A N 1
ATOM 770 C CA . MET A 1 90 ? 20.779 0.356 -16.437 1.00 44.81 90 MET A CA 1
ATOM 771 C C . MET A 1 90 ? 22.063 0.707 -17.178 1.00 44.81 90 MET A C 1
ATOM 773 O O . MET A 1 90 ? 22.114 1.825 -17.741 1.00 44.81 90 MET A O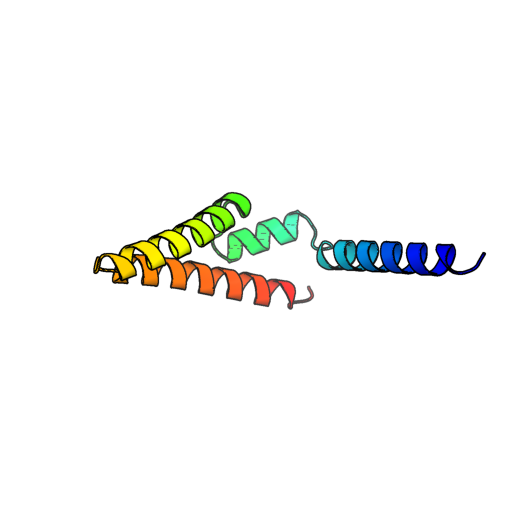 1
#

Organism: NCBI:txid392033

Secondary structure (DSSP, 8-state):
--HHHHHHHHHHHHHHHHHHHT-S-HHHHHHHHHHTT-S-HHHHHHHHHHHHHHHHHHHHTT---HHHHHHHHHHHHHHHHHHHHHT---

Sequence (90 aa):
MHLFSLYLFVLLFLNNQINAENRLSPNYQQLALSKCFINNYSTWLEQRESLNYFLQFAQLFGIDTKRIEQEIERYRLQDECLKKLKHHPM

Radius of gyration: 19.11 Å; chains: 1; bounding box: 34×49×44 Å

pLDDT: mean 80.31, std 17.16, range [44.0, 95.75]

Foldseek 3Di:
DCPVVVVVVVVVVVVVVVVVLVPDDPVLVCVLCVVLVHNDPVVLVVVLVVLVVVLVVCVVVVHDCPVSVVVNVSSVSSVVSSVVSSPDDD